Protein AF-H9FKK8-F1 (afdb_monomer)

pLDDT: mean 81.71, std 6.87, range [56.12, 91.5]

Sequence (140 aa):
DWVILILTFYTAIMVPYNVSFKTKQNNIAWLVLDSVVDVIFLVDIVLNFHTTFVGPGGEVISDPKLIRMNYLKTWFVIDLLSCLPYDIINAFENVDEGISSLFSSLKVVRLLRLGRVARKLDHYLEYGAAVLVLLVCVFG

Structure (mmCIF, N/CA/C/O backbone):
data_AF-H9FKK8-F1
#
_entry.id   AF-H9FKK8-F1
#
loop_
_atom_site.group_PDB
_atom_site.id
_atom_site.type_symbol
_atom_site.label_atom_id
_atom_site.label_alt_id
_atom_site.label_comp_id
_atom_site.label_asym_id
_atom_site.label_entity_id
_atom_site.label_seq_id
_atom_site.pdbx_PDB_ins_code
_atom_site.Cartn_x
_atom_site.Cartn_y
_atom_site.Cartn_z
_atom_site.occupancy
_atom_site.B_iso_or_equiv
_atom_site.auth_seq_id
_atom_site.auth_comp_id
_atom_site.auth_asym_id
_atom_site.auth_atom_id
_atom_site.pdbx_PDB_model_num
ATOM 1 N N . ASP A 1 1 ? -2.444 -10.277 7.137 1.00 79.00 1 ASP A N 1
ATOM 2 C CA . ASP A 1 1 ? -1.286 -9.389 7.417 1.00 79.00 1 ASP A CA 1
ATOM 3 C C . ASP A 1 1 ? 0.054 -9.859 6.871 1.00 79.00 1 ASP A C 1
ATOM 5 O O . ASP A 1 1 ? 0.655 -9.108 6.115 1.00 79.00 1 ASP A O 1
ATOM 9 N N . TRP A 1 2 ? 0.518 -11.074 7.186 1.00 83.94 2 TRP A N 1
ATOM 10 C CA . TRP A 1 2 ? 1.832 -11.580 6.742 1.00 83.94 2 TRP A CA 1
ATOM 11 C C . TRP A 1 2 ? 2.071 -11.504 5.228 1.00 83.94 2 TRP A C 1
ATOM 13 O O . TRP A 1 2 ? 3.136 -11.078 4.794 1.00 83.94 2 TRP A O 1
ATOM 23 N N . VAL A 1 3 ? 1.059 -11.842 4.424 1.00 86.81 3 VAL A N 1
ATOM 24 C CA . VAL A 1 3 ? 1.114 -11.724 2.958 1.00 86.81 3 VAL A CA 1
ATOM 25 C C . VAL A 1 3 ? 1.373 -10.272 2.541 1.00 86.81 3 VAL A C 1
ATOM 27 O O . VAL A 1 3 ? 2.324 -10.003 1.819 1.00 86.81 3 VAL A O 1
ATOM 30 N N . ILE A 1 4 ? 0.599 -9.318 3.065 1.00 87.62 4 ILE A N 1
ATOM 31 C CA . ILE A 1 4 ? 0.752 -7.884 2.768 1.00 87.62 4 ILE A CA 1
ATOM 32 C C . ILE A 1 4 ? 2.131 -7.368 3.195 1.00 87.62 4 ILE A C 1
ATOM 34 O O . ILE A 1 4 ? 2.728 -6.562 2.484 1.00 87.62 4 ILE A O 1
ATOM 38 N N . LEU A 1 5 ? 2.668 -7.855 4.317 1.00 86.06 5 LEU A N 1
ATOM 39 C CA . LEU A 1 5 ? 4.012 -7.508 4.779 1.00 86.06 5 LEU A CA 1
ATOM 40 C C . LEU A 1 5 ? 5.084 -7.982 3.789 1.00 86.06 5 LEU A C 1
ATOM 42 O O . LEU A 1 5 ? 5.924 -7.182 3.376 1.00 86.06 5 LEU A O 1
ATOM 46 N N . ILE A 1 6 ? 5.012 -9.243 3.352 1.00 87.88 6 ILE A N 1
ATOM 47 C CA . ILE A 1 6 ? 5.938 -9.812 2.361 1.00 87.88 6 ILE A CA 1
ATOM 48 C C . ILE A 1 6 ? 5.838 -9.057 1.030 1.00 87.88 6 ILE A C 1
ATOM 50 O O . ILE A 1 6 ? 6.865 -8.662 0.477 1.00 87.88 6 ILE A O 1
ATOM 54 N N . LEU A 1 7 ? 4.620 -8.794 0.539 1.00 87.25 7 LEU A N 1
ATOM 55 C CA . LEU A 1 7 ? 4.417 -8.026 -0.694 1.00 87.25 7 LEU A CA 1
ATOM 56 C C . LEU A 1 7 ? 4.964 -6.602 -0.565 1.00 87.25 7 LEU A C 1
ATOM 58 O O . LEU A 1 7 ? 5.590 -6.103 -1.496 1.00 87.25 7 LEU A O 1
ATOM 62 N N . THR A 1 8 ? 4.776 -5.951 0.585 1.00 87.56 8 THR A N 1
ATOM 63 C CA . THR A 1 8 ? 5.298 -4.593 0.797 1.00 87.56 8 THR A CA 1
ATOM 64 C C . THR A 1 8 ? 6.820 -4.593 0.754 1.00 87.56 8 THR A C 1
ATOM 66 O O . THR A 1 8 ? 7.408 -3.754 0.073 1.00 87.56 8 THR A O 1
ATOM 69 N N . PHE A 1 9 ? 7.462 -5.566 1.401 1.00 88.00 9 PHE A N 1
ATOM 70 C CA . PHE A 1 9 ? 8.916 -5.710 1.378 1.00 88.00 9 PHE A CA 1
ATOM 71 C C . PHE A 1 9 ? 9.447 -5.982 -0.037 1.00 88.00 9 PHE A C 1
ATOM 73 O O . PHE A 1 9 ? 10.398 -5.338 -0.476 1.00 88.00 9 PHE A O 1
ATOM 80 N N . TYR A 1 10 ? 8.774 -6.859 -0.789 1.00 89.12 10 TYR A N 1
ATOM 81 C CA . TYR A 1 10 ? 9.063 -7.092 -2.205 1.00 89.12 10 TYR A CA 1
ATOM 82 C C . TYR A 1 10 ? 8.997 -5.788 -3.016 1.00 89.12 10 TYR A C 1
ATOM 84 O O . TYR A 1 10 ? 9.965 -5.433 -3.692 1.00 89.12 10 TYR A O 1
ATOM 92 N N . THR A 1 11 ? 7.900 -5.026 -2.902 1.00 87.00 11 THR A N 1
ATOM 93 C CA . THR A 1 11 ? 7.750 -3.753 -3.628 1.00 87.00 11 THR A CA 1
ATOM 94 C C . THR A 1 11 ? 8.777 -2.706 -3.197 1.00 87.00 11 THR A C 1
ATOM 96 O O . THR A 1 11 ? 9.265 -1.957 -4.038 1.00 87.00 11 THR A O 1
ATOM 99 N N . ALA A 1 12 ? 9.166 -2.678 -1.920 1.00 86.75 12 ALA A N 1
ATOM 100 C CA . ALA A 1 12 ? 10.145 -1.729 -1.399 1.00 86.75 12 ALA A CA 1
ATOM 101 C C . ALA A 1 12 ? 11.546 -1.922 -1.992 1.00 86.75 12 ALA A C 1
ATOM 103 O O . ALA A 1 12 ? 12.278 -0.947 -2.136 1.00 86.75 12 ALA A O 1
ATOM 104 N N . ILE A 1 13 ? 11.905 -3.153 -2.368 1.00 87.38 13 ILE A N 1
ATOM 105 C CA . ILE A 1 13 ? 13.175 -3.459 -3.039 1.00 87.38 13 ILE A CA 1
ATOM 106 C C . ILE A 1 13 ? 13.039 -3.281 -4.556 1.00 87.38 13 ILE A C 1
ATOM 108 O O . ILE A 1 13 ? 13.882 -2.640 -5.186 1.00 87.38 13 ILE A O 1
ATOM 112 N N . MET A 1 14 ? 11.969 -3.814 -5.153 1.00 84.50 14 MET A N 1
ATOM 113 C CA . MET A 1 14 ? 11.806 -3.821 -6.610 1.00 84.50 14 MET A CA 1
ATOM 114 C C . MET A 1 14 ? 11.539 -2.437 -7.206 1.00 84.50 14 MET A C 1
ATOM 116 O O . MET A 1 14 ? 12.037 -2.137 -8.287 1.00 84.50 14 MET A O 1
ATOM 120 N N . VAL A 1 15 ? 10.788 -1.569 -6.521 1.00 83.56 15 VAL A N 1
ATOM 121 C CA . VAL A 1 15 ? 10.464 -0.222 -7.022 1.00 83.56 15 VAL A CA 1
ATOM 122 C C . VAL A 1 15 ? 11.717 0.638 -7.250 1.00 83.56 15 VAL A C 1
ATOM 124 O O . VAL A 1 15 ? 11.901 1.088 -8.382 1.00 83.56 15 VAL A O 1
ATOM 127 N N . PRO A 1 16 ? 12.604 0.871 -6.259 1.00 84.94 16 PRO A N 1
ATOM 128 C CA . PRO A 1 16 ? 13.820 1.651 -6.487 1.00 84.94 16 PRO A CA 1
ATOM 129 C C . PRO A 1 16 ? 14.757 0.968 -7.484 1.00 84.94 16 PRO A C 1
ATOM 131 O O . PRO A 1 16 ? 15.341 1.652 -8.319 1.00 84.94 16 PRO A O 1
ATOM 134 N N . TYR A 1 17 ? 14.842 -0.367 -7.474 1.00 85.44 17 TYR A N 1
ATOM 135 C CA . TYR A 1 17 ? 15.605 -1.112 -8.476 1.00 85.44 17 TYR A CA 1
ATOM 136 C C . TYR A 1 17 ? 15.121 -0.805 -9.906 1.00 85.44 17 TYR A C 1
ATOM 138 O O . TYR A 1 17 ? 15.912 -0.398 -10.758 1.00 85.44 17 TYR A O 1
ATOM 146 N N . ASN A 1 18 ? 13.815 -0.896 -10.160 1.00 81.44 18 ASN A N 1
ATOM 147 C CA . ASN A 1 18 ? 13.238 -0.626 -11.478 1.00 81.44 18 ASN A CA 1
ATOM 148 C C . ASN A 1 18 ? 13.404 0.842 -11.907 1.00 81.44 18 ASN A C 1
ATOM 150 O O . ASN A 1 18 ? 13.661 1.109 -13.082 1.00 81.44 18 ASN A O 1
ATOM 154 N N . VAL A 1 19 ? 13.289 1.790 -10.969 1.00 79.12 19 VAL A N 1
ATOM 155 C CA . VAL A 1 19 ? 13.467 3.228 -11.242 1.00 79.12 19 VAL A CA 1
ATOM 156 C C . VAL A 1 19 ? 14.932 3.562 -11.548 1.00 79.12 19 VAL A C 1
ATOM 158 O O . VAL A 1 19 ? 15.205 4.250 -12.532 1.00 79.12 19 VAL A O 1
ATOM 161 N N . SER A 1 20 ? 15.881 3.064 -10.749 1.00 82.31 20 SER A N 1
A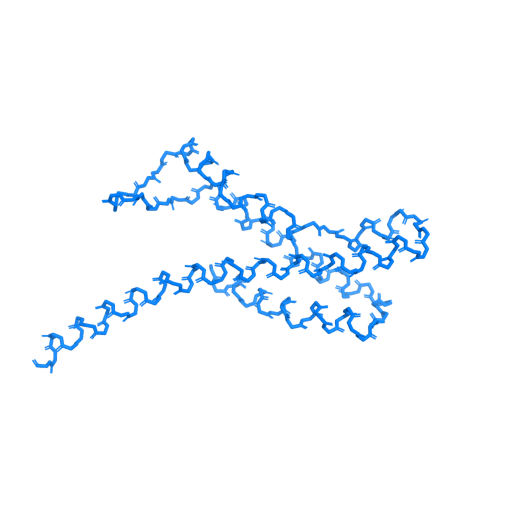TOM 162 C CA . SER A 1 20 ? 17.310 3.378 -10.892 1.00 82.31 20 SER A CA 1
ATOM 163 C C . SER A 1 20 ? 17.944 2.720 -12.110 1.00 82.31 20 SER A C 1
ATOM 165 O O . SER A 1 20 ? 18.697 3.367 -12.836 1.00 82.31 20 SER A O 1
ATOM 167 N N . PHE A 1 21 ? 17.635 1.448 -12.361 1.00 80.25 21 PHE A N 1
ATOM 168 C CA . PHE A 1 21 ? 18.244 0.706 -13.465 1.00 80.25 21 PHE A CA 1
ATOM 169 C C . PHE A 1 21 ? 17.498 0.885 -14.789 1.00 80.25 21 PHE A C 1
ATOM 171 O O . PHE A 1 21 ? 17.951 0.366 -15.809 1.00 80.25 21 PHE A O 1
ATOM 178 N N . LYS A 1 22 ? 16.374 1.630 -14.790 1.00 69.31 22 LYS A N 1
ATOM 179 C CA . LYS A 1 22 ? 15.461 1.788 -15.935 1.00 69.31 22 LYS A CA 1
ATOM 180 C C . LYS A 1 22 ? 15.271 0.463 -16.667 1.00 69.31 22 LYS A C 1
ATOM 182 O O . LYS A 1 22 ? 15.311 0.421 -17.900 1.00 69.31 22 LYS A O 1
ATOM 187 N N . THR A 1 23 ? 15.140 -0.625 -15.905 1.00 64.81 23 THR A N 1
ATOM 188 C CA . THR A 1 23 ? 15.017 -1.967 -16.458 1.00 64.81 23 THR A CA 1
ATOM 189 C C . THR A 1 23 ? 13.789 -1.927 -17.342 1.00 64.81 23 THR A C 1
ATOM 191 O O . THR A 1 23 ? 12.673 -1.812 -16.840 1.00 64.81 23 THR A O 1
ATOM 194 N N . LYS A 1 24 ? 13.990 -1.911 -18.665 1.00 56.12 24 LYS A N 1
ATOM 195 C CA . LYS A 1 24 ? 12.888 -1.901 -19.618 1.00 56.12 24 LYS A CA 1
ATOM 196 C C . LYS A 1 24 ? 12.096 -3.173 -19.338 1.00 56.12 24 LYS A C 1
ATOM 198 O O . LYS A 1 24 ? 12.527 -4.260 -19.722 1.00 56.12 24 LYS A O 1
ATOM 203 N N . GLN A 1 25 ? 10.973 -3.045 -18.629 1.00 58.22 25 GLN A N 1
ATOM 204 C CA . GLN A 1 25 ? 9.974 -4.094 -18.440 1.00 58.22 25 GLN A CA 1
ATOM 205 C C . GLN A 1 25 ? 9.306 -4.350 -19.801 1.00 58.22 25 GLN A C 1
ATOM 207 O O . GLN A 1 25 ? 8.114 -4.165 -19.983 1.00 58.22 25 GLN A O 1
ATOM 212 N N . ASN A 1 26 ? 10.086 -4.786 -20.790 1.00 58.81 26 ASN A N 1
ATOM 213 C CA . ASN A 1 26 ? 9.585 -5.242 -22.083 1.00 58.81 26 ASN A CA 1
ATOM 214 C C . ASN A 1 26 ? 8.867 -6.592 -21.942 1.00 58.81 26 ASN A C 1
ATOM 216 O O . ASN A 1 26 ? 8.326 -7.113 -22.911 1.00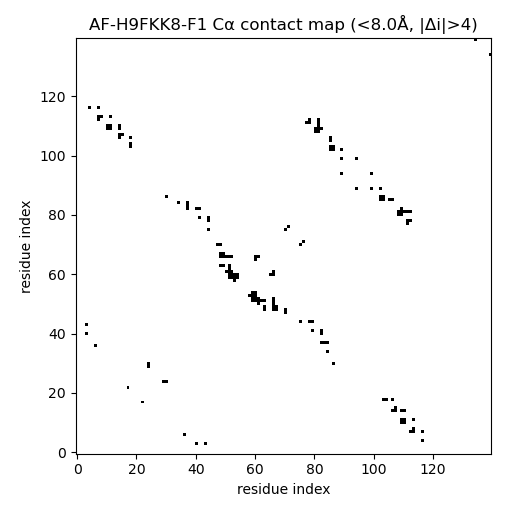 58.81 26 ASN A O 1
ATOM 220 N N . ASN A 1 27 ? 8.888 -7.184 -20.744 1.00 72.88 27 ASN A N 1
ATOM 221 C CA . ASN A 1 27 ? 8.231 -8.439 -20.457 1.00 72.88 27 ASN A CA 1
ATOM 222 C C . ASN A 1 27 ? 6.872 -8.163 -19.808 1.00 72.88 27 ASN A C 1
ATOM 224 O O . ASN A 1 27 ? 6.800 -7.760 -18.646 1.00 72.88 27 ASN A O 1
ATOM 228 N N . ILE A 1 28 ? 5.803 -8.428 -20.559 1.00 76.44 28 ILE A N 1
ATOM 229 C CA . ILE A 1 28 ? 4.404 -8.280 -20.125 1.00 76.44 28 ILE A CA 1
ATOM 230 C C . ILE A 1 28 ? 4.154 -9.033 -18.808 1.00 76.44 28 ILE A C 1
ATOM 232 O O . ILE A 1 28 ? 3.376 -8.582 -17.974 1.00 76.44 28 ILE A O 1
ATOM 236 N N . ALA A 1 29 ? 4.872 -10.137 -18.572 1.00 82.81 29 ALA A N 1
ATOM 237 C CA . ALA A 1 29 ? 4.799 -10.904 -17.332 1.00 82.81 29 ALA A CA 1
ATOM 238 C C . ALA A 1 29 ? 5.084 -10.063 -16.072 1.00 82.81 29 ALA A C 1
ATOM 240 O O . ALA A 1 29 ? 4.378 -10.210 -15.076 1.00 82.81 29 ALA A O 1
ATOM 241 N N . TRP A 1 30 ? 6.071 -9.159 -16.113 1.00 80.56 30 TRP A N 1
ATOM 242 C CA . TRP A 1 30 ? 6.395 -8.298 -14.969 1.00 80.56 30 TRP A CA 1
ATOM 243 C C . TRP A 1 30 ? 5.312 -7.250 -14.718 1.00 80.56 30 TRP A C 1
ATOM 245 O O . TRP A 1 30 ? 4.938 -7.032 -13.571 1.00 80.56 30 TRP A O 1
ATOM 255 N N . LEU A 1 31 ? 4.756 -6.670 -15.786 1.00 78.12 31 LEU A N 1
ATOM 256 C CA . LEU A 1 31 ? 3.641 -5.728 -15.687 1.00 78.12 31 LEU A CA 1
ATOM 257 C C . LEU A 1 31 ? 2.395 -6.392 -15.082 1.00 78.12 31 LEU A C 1
ATOM 259 O O . LEU A 1 31 ? 1.729 -5.806 -14.228 1.00 78.12 31 LEU A O 1
ATOM 263 N N . VAL A 1 32 ? 2.088 -7.623 -15.504 1.00 83.38 32 VAL A N 1
ATOM 264 C CA . VAL A 1 32 ? 0.966 -8.400 -14.959 1.00 83.38 32 VAL A CA 1
ATOM 265 C C . VAL A 1 32 ? 1.199 -8.718 -13.484 1.00 83.38 32 VAL A C 1
ATOM 267 O O . VAL A 1 32 ? 0.284 -8.546 -12.684 1.00 83.38 32 VAL A O 1
ATOM 270 N N . LEU A 1 33 ? 2.411 -9.131 -13.104 1.00 84.94 33 LEU A N 1
ATOM 271 C CA . LEU A 1 33 ? 2.751 -9.419 -11.709 1.00 84.94 33 LEU A CA 1
ATOM 272 C C . LEU A 1 33 ? 2.600 -8.172 -10.826 1.00 84.94 33 LEU A C 1
ATOM 274 O O . LEU A 1 33 ? 1.926 -8.240 -9.798 1.00 84.94 33 LEU A O 1
ATOM 278 N N . ASP A 1 34 ? 3.152 -7.033 -11.251 1.00 83.12 34 ASP A N 1
ATOM 279 C CA . ASP A 1 34 ? 3.020 -5.761 -10.530 1.00 83.12 34 ASP A CA 1
ATOM 280 C C . ASP A 1 34 ? 1.544 -5.334 -10.414 1.00 83.12 34 ASP A C 1
ATOM 282 O O . ASP A 1 34 ? 1.098 -4.905 -9.349 1.00 83.12 34 ASP A O 1
ATOM 286 N N . SER A 1 35 ? 0.748 -5.550 -11.467 1.00 84.06 35 SER A N 1
ATOM 287 C CA . SER A 1 35 ? -0.697 -5.280 -11.449 1.00 84.06 35 SER A CA 1
ATOM 288 C C . SER A 1 35 ? -1.451 -6.184 -10.467 1.00 84.06 35 SER A C 1
ATOM 290 O O . SER A 1 35 ? -2.324 -5.713 -9.741 1.00 84.06 35 SER A O 1
ATOM 292 N N . VAL A 1 36 ? -1.114 -7.477 -10.396 1.00 87.56 36 VAL A N 1
ATOM 293 C CA . VAL A 1 36 ? -1.712 -8.416 -9.428 1.00 87.56 36 VAL A CA 1
ATOM 294 C C . VAL A 1 36 ? -1.385 -7.998 -7.995 1.00 87.56 36 VAL A C 1
ATOM 296 O O . VAL A 1 36 ? -2.266 -8.012 -7.133 1.00 87.56 36 VAL A O 1
ATOM 299 N N . VAL A 1 37 ? -0.141 -7.587 -7.740 1.00 87.62 37 VAL A N 1
ATOM 300 C CA . VAL A 1 37 ? 0.282 -7.045 -6.443 1.00 87.62 37 VAL A CA 1
ATOM 301 C C . VAL A 1 37 ? -0.554 -5.817 -6.075 1.00 87.62 37 VAL A C 1
ATOM 303 O O . VAL A 1 37 ? -1.089 -5.761 -4.966 1.00 87.62 37 VAL A O 1
ATOM 306 N N . ASP A 1 38 ? -0.733 -4.873 -7.000 1.00 86.75 38 ASP A N 1
ATOM 307 C CA . ASP A 1 38 ? -1.546 -3.671 -6.779 1.00 86.75 38 ASP A CA 1
ATOM 308 C C . ASP A 1 38 ? -3.027 -4.008 -6.494 1.00 86.75 38 ASP A C 1
ATOM 310 O O . ASP A 1 38 ? -3.624 -3.421 -5.588 1.00 86.75 38 ASP A O 1
ATOM 314 N N . VAL A 1 39 ? -3.604 -5.018 -7.160 1.00 88.56 39 VAL A N 1
ATOM 315 C CA . VAL A 1 39 ? -4.965 -5.513 -6.863 1.00 88.56 39 VAL A CA 1
ATOM 316 C C . VAL A 1 39 ? -5.063 -6.095 -5.450 1.00 88.56 39 VAL A C 1
ATOM 318 O O . VAL A 1 39 ? -6.031 -5.814 -4.743 1.00 88.56 39 VAL A O 1
ATOM 321 N N . ILE A 1 40 ? -4.070 -6.867 -4.999 1.00 90.31 40 ILE A N 1
ATOM 322 C CA . ILE A 1 40 ? -4.051 -7.411 -3.629 1.00 90.31 40 ILE A CA 1
ATOM 323 C C . ILE A 1 40 ? -4.036 -6.275 -2.597 1.00 90.31 40 ILE A C 1
ATOM 325 O O . ILE A 1 40 ? -4.762 -6.335 -1.602 1.00 90.31 40 ILE A O 1
ATOM 329 N N . PHE A 1 41 ? -3.261 -5.215 -2.840 1.00 88.50 41 PHE A N 1
ATOM 330 C CA . PHE A 1 41 ? -3.257 -4.039 -1.969 1.00 88.50 41 PHE A CA 1
ATOM 331 C C . PHE A 1 41 ? -4.589 -3.279 -1.991 1.00 88.50 41 PHE A C 1
ATOM 333 O O . PHE A 1 41 ? -5.049 -2.837 -0.938 1.00 88.50 41 PHE A O 1
ATOM 340 N N . LEU A 1 42 ? -5.247 -3.173 -3.149 1.00 88.94 42 LEU A N 1
ATOM 341 C CA . LEU A 1 42 ? -6.582 -2.581 -3.248 1.00 88.94 42 LEU A CA 1
ATOM 342 C C . LEU A 1 42 ? -7.611 -3.371 -2.423 1.00 88.94 42 LEU A C 1
ATOM 344 O O . LEU A 1 42 ? -8.414 -2.781 -1.700 1.00 88.94 42 LEU A O 1
ATOM 348 N N . VAL A 1 43 ? -7.565 -4.704 -2.487 1.00 90.88 43 VAL A N 1
ATOM 349 C CA . VAL A 1 43 ? -8.426 -5.569 -1.667 1.00 90.88 43 VAL A CA 1
ATOM 350 C C . VAL A 1 43 ? -8.145 -5.358 -0.179 1.00 90.88 43 VAL A C 1
ATOM 352 O O . VAL A 1 43 ? -9.090 -5.226 0.596 1.00 90.88 43 VAL A O 1
ATOM 355 N N . ASP A 1 44 ? -6.878 -5.247 0.230 1.00 90.12 44 ASP A N 1
ATOM 356 C CA . ASP A 1 44 ? -6.525 -4.933 1.620 1.00 90.12 44 ASP A CA 1
ATOM 357 C C . ASP A 1 44 ? -7.120 -3.588 2.069 1.00 90.12 44 ASP A C 1
ATOM 359 O O . ASP A 1 44 ? -7.672 -3.503 3.163 1.00 90.12 44 ASP A O 1
ATOM 363 N N . ILE A 1 45 ? -7.103 -2.545 1.231 1.00 88.75 45 ILE A N 1
ATOM 364 C CA . ILE A 1 45 ? -7.777 -1.263 1.525 1.00 88.75 45 ILE A CA 1
ATOM 365 C C . ILE A 1 45 ? -9.275 -1.473 1.780 1.00 88.75 45 ILE A C 1
ATOM 367 O O . ILE A 1 45 ? -9.800 -0.985 2.781 1.00 88.75 45 ILE A O 1
ATOM 371 N N . VAL A 1 46 ? -9.960 -2.232 0.920 1.00 90.19 46 VAL A N 1
ATOM 372 C CA . VAL A 1 46 ? -11.393 -2.541 1.085 1.00 90.19 46 VAL A CA 1
ATOM 373 C C . VAL A 1 46 ? -11.654 -3.322 2.375 1.00 90.19 46 VAL A C 1
ATOM 375 O O . VAL A 1 46 ? -12.634 -3.050 3.073 1.00 90.19 46 VAL A O 1
ATOM 378 N N . LEU A 1 47 ? -10.771 -4.254 2.734 1.00 88.50 47 LEU A N 1
ATOM 379 C CA . LEU A 1 47 ? -10.857 -4.978 4.002 1.00 88.50 47 LEU A CA 1
ATOM 380 C C . LEU A 1 47 ? -10.655 -4.040 5.199 1.00 88.50 47 LEU A C 1
ATOM 382 O O . LEU A 1 47 ? -11.425 -4.113 6.151 1.00 88.50 47 LEU A O 1
ATOM 386 N N . ASN A 1 48 ? -9.716 -3.093 5.131 1.00 86.25 48 ASN A N 1
ATOM 387 C CA . ASN A 1 48 ? -9.486 -2.116 6.205 1.00 86.25 48 ASN A CA 1
ATOM 388 C C . ASN A 1 48 ? -10.697 -1.205 6.473 1.00 86.25 48 ASN A C 1
ATOM 390 O O . ASN A 1 48 ? -10.848 -0.717 7.589 1.00 86.25 48 ASN A O 1
ATOM 394 N N . PHE A 1 49 ? -11.594 -1.012 5.501 1.00 85.25 49 PHE A N 1
ATOM 395 C CA . PHE A 1 49 ? -12.869 -0.324 5.735 1.00 85.25 49 PHE A CA 1
ATOM 396 C C . PHE A 1 49 ? -13.872 -1.129 6.578 1.00 85.25 49 PHE A C 1
ATOM 398 O O . PHE A 1 49 ? -14.813 -0.542 7.116 1.00 85.25 49 PHE A O 1
ATOM 405 N N . HIS A 1 50 ? -13.697 -2.448 6.668 1.00 85.81 50 HIS A N 1
ATOM 406 C CA . HIS A 1 50 ? -14.567 -3.365 7.409 1.00 85.81 50 HIS A CA 1
ATOM 407 C C . HIS A 1 50 ? -13.931 -3.866 8.713 1.00 85.81 50 HIS A C 1
ATOM 409 O O . HIS A 1 50 ? -14.646 -4.344 9.592 1.00 85.81 50 HIS A O 1
ATOM 415 N N . THR A 1 51 ? -12.610 -3.754 8.856 1.00 85.50 51 THR A N 1
ATOM 416 C CA . THR A 1 51 ? -11.889 -4.170 10.062 1.00 85.5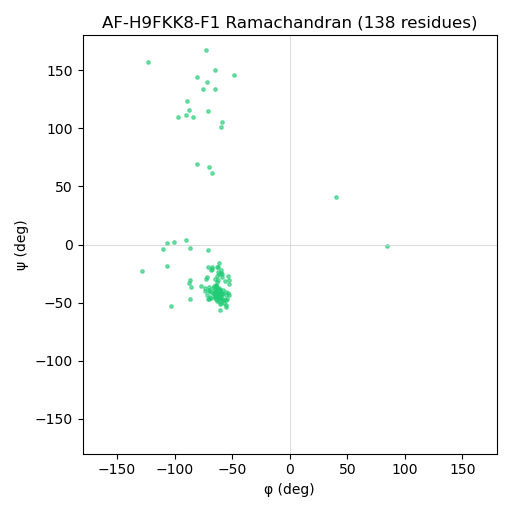0 51 THR A CA 1
ATOM 417 C C . THR A 1 51 ? -12.092 -3.170 11.203 1.00 85.50 51 THR A C 1
ATOM 419 O O . THR A 1 51 ? -11.969 -1.958 11.026 1.00 85.50 51 THR A O 1
ATOM 422 N N . THR A 1 52 ? -12.385 -3.683 12.397 1.00 85.75 52 THR A N 1
ATOM 423 C CA . THR A 1 52 ? -12.533 -2.898 13.631 1.00 85.75 52 THR A CA 1
ATOM 424 C C . THR A 1 52 ? -11.219 -2.236 14.041 1.00 85.75 52 THR A C 1
ATOM 426 O O . THR A 1 52 ? -10.150 -2.807 13.824 1.00 85.75 52 THR A O 1
ATOM 429 N N . PHE A 1 53 ? -11.283 -1.079 14.701 1.00 81.69 53 PHE A N 1
ATOM 430 C CA . PHE A 1 53 ? -10.099 -0.415 15.258 1.00 81.69 53 PHE A CA 1
ATOM 431 C C . PHE A 1 53 ? -10.247 -0.187 16.766 1.00 81.69 53 PHE A C 1
ATOM 433 O O . PHE A 1 53 ? -11.360 -0.141 17.292 1.00 81.69 53 PHE A O 1
ATOM 440 N N . VAL A 1 54 ? -9.113 -0.053 17.454 1.00 79.69 54 VAL A N 1
ATOM 441 C CA . VAL A 1 54 ? -9.063 0.244 18.891 1.00 79.69 54 VAL A CA 1
ATOM 442 C C . VAL A 1 54 ? -9.055 1.760 19.081 1.00 79.69 54 VAL A C 1
ATOM 444 O O . VAL A 1 54 ? -8.220 2.460 18.504 1.00 79.69 54 VAL A O 1
ATOM 447 N N . GLY A 1 55 ? -10.025 2.266 19.839 1.00 78.75 55 GLY A N 1
ATOM 448 C CA . GLY A 1 55 ? -10.144 3.676 20.189 1.00 78.75 55 GLY A CA 1
ATOM 449 C C . GLY A 1 55 ? -9.087 4.124 21.209 1.00 78.75 55 GLY A C 1
ATOM 450 O O . GLY A 1 55 ? -8.424 3.295 21.832 1.00 78.75 55 GLY A O 1
ATOM 451 N N . PRO A 1 56 ? -8.926 5.441 21.418 1.00 76.56 56 PRO A N 1
ATOM 452 C CA . PRO A 1 56 ? -7.951 5.993 22.362 1.00 76.56 56 PRO A CA 1
ATOM 453 C C . PRO A 1 56 ? -8.201 5.595 23.828 1.00 76.56 56 PRO A C 1
ATOM 455 O O . PRO A 1 56 ? -7.275 5.682 24.629 1.00 76.56 56 PRO A O 1
ATOM 458 N N . GLY A 1 57 ? -9.413 5.155 24.190 1.00 77.44 57 GLY A N 1
ATOM 459 C CA . GLY A 1 57 ? -9.730 4.618 25.519 1.00 77.44 57 GLY A CA 1
ATOM 460 C C . GLY A 1 57 ? -9.533 3.102 25.661 1.00 77.44 57 GLY A C 1
ATOM 461 O O . GLY A 1 57 ? -9.821 2.548 26.720 1.00 77.44 57 GLY A O 1
ATOM 462 N N . GLY A 1 58 ? -9.030 2.423 24.623 1.00 77.81 58 GLY A N 1
ATOM 463 C CA . GLY A 1 58 ? -8.857 0.967 24.602 1.00 77.81 58 GLY A CA 1
ATOM 464 C C . GLY A 1 58 ? -10.114 0.188 24.199 1.00 77.81 58 GLY A C 1
ATOM 465 O O . GLY A 1 58 ? -10.065 -1.039 24.108 1.00 77.81 58 GLY A O 1
ATOM 466 N N . GLU A 1 59 ? -11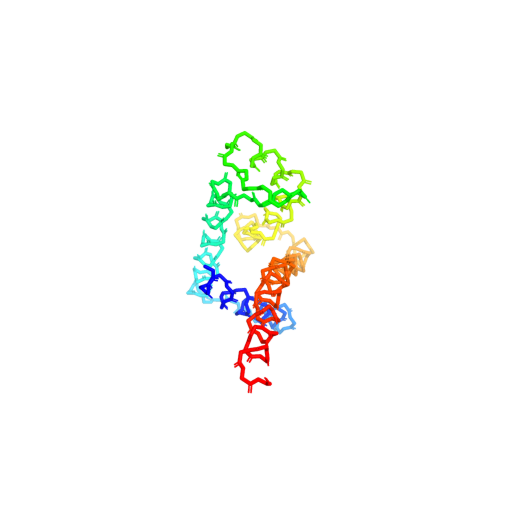.236 0.859 23.924 1.00 85.00 59 GLU A N 1
ATOM 467 C CA . GLU A 1 59 ? -12.448 0.210 23.424 1.00 85.00 59 GLU A CA 1
ATOM 468 C C . GLU A 1 59 ? -12.319 -0.260 21.964 1.00 85.00 59 GLU A C 1
ATOM 470 O O . GLU A 1 59 ? -11.781 0.436 21.102 1.00 85.00 59 GLU A O 1
ATOM 475 N N . VAL A 1 60 ? -12.863 -1.444 21.658 1.00 86.31 60 VAL A N 1
ATOM 476 C CA . VAL A 1 60 ? -12.938 -1.959 20.283 1.00 86.31 60 VAL A CA 1
ATOM 477 C C . VAL A 1 60 ? -14.174 -1.383 19.601 1.00 86.31 60 VAL A C 1
ATOM 479 O O . VAL A 1 60 ? -15.312 -1.744 19.914 1.00 86.31 60 VAL A O 1
ATOM 482 N N . ILE A 1 61 ? -13.955 -0.492 18.637 1.00 86.88 61 ILE A N 1
ATOM 483 C CA . ILE A 1 61 ? -15.028 0.161 17.893 1.00 86.88 61 ILE A CA 1
ATOM 484 C C . ILE A 1 61 ? -15.400 -0.709 16.693 1.00 86.88 61 ILE A C 1
ATOM 486 O O . ILE A 1 61 ? -14.609 -0.902 15.768 1.00 86.88 61 ILE A O 1
ATOM 490 N N . SER A 1 62 ? -16.640 -1.201 16.706 1.00 87.19 62 SER A N 1
ATOM 491 C CA . SER A 1 62 ? -17.203 -2.048 15.644 1.00 87.19 62 SER A CA 1
ATOM 492 C C . SER A 1 62 ? -18.229 -1.331 14.758 1.00 87.19 62 SER A C 1
ATOM 494 O O . SER A 1 62 ? -18.788 -1.945 13.854 1.00 87.19 62 SER A O 1
ATOM 496 N N . ASP A 1 63 ? -18.498 -0.041 14.999 1.00 89.12 63 ASP A N 1
ATOM 497 C CA . ASP A 1 63 ? -19.438 0.727 14.177 1.00 89.12 63 ASP A CA 1
ATOM 498 C C . ASP A 1 63 ? -18.838 0.987 12.780 1.00 89.12 63 ASP A C 1
ATOM 500 O O . ASP A 1 63 ? -17.867 1.746 12.656 1.00 89.12 63 ASP A O 1
ATOM 504 N N . PRO A 1 64 ? -19.426 0.432 11.701 1.00 86.12 64 PRO A N 1
ATOM 505 C CA . PRO A 1 64 ? -18.897 0.582 10.353 1.00 86.12 64 PRO A CA 1
ATOM 506 C C . PRO A 1 64 ? -18.895 2.035 9.870 1.00 86.12 64 PRO A C 1
ATOM 508 O O . PRO A 1 64 ? -18.095 2.378 9.001 1.00 86.12 64 PRO A O 1
ATOM 511 N N . LYS A 1 65 ? -19.779 2.918 10.358 1.00 88.81 65 LYS A N 1
ATOM 512 C CA . LYS A 1 65 ? -19.724 4.346 9.988 1.00 88.81 65 LYS A CA 1
ATOM 513 C C . LYS A 1 65 ? -18.493 5.012 10.593 1.00 88.81 65 LYS A C 1
ATOM 515 O O . LYS A 1 65 ? -17.782 5.720 9.882 1.00 88.81 65 LYS A O 1
ATOM 520 N N . LEU A 1 66 ? -18.222 4.746 11.870 1.00 87.88 66 LEU A N 1
ATOM 521 C CA . LEU A 1 66 ? -17.093 5.332 12.585 1.00 87.88 66 LEU A CA 1
ATOM 522 C C . LEU A 1 66 ? -15.751 4.802 12.059 1.00 87.88 66 LEU A C 1
ATOM 524 O O . LEU A 1 66 ? -14.838 5.598 11.835 1.00 87.88 66 LEU A O 1
ATOM 528 N N . ILE A 1 67 ? -15.668 3.499 11.758 1.00 88.69 67 ILE A N 1
ATOM 529 C CA . ILE A 1 67 ? -14.505 2.868 11.104 1.00 88.69 67 ILE A CA 1
ATOM 530 C C . ILE A 1 67 ? -14.184 3.581 9.785 1.00 88.69 67 ILE A C 1
ATOM 532 O O . ILE A 1 67 ? -13.068 4.068 9.593 1.00 88.69 67 ILE A O 1
ATOM 536 N N . ARG A 1 68 ? -15.181 3.715 8.898 1.00 89.00 68 ARG A N 1
ATOM 537 C CA . ARG A 1 68 ? -15.006 4.355 7.585 1.00 89.00 68 ARG A CA 1
ATOM 538 C C . ARG A 1 68 ? -14.567 5.813 7.710 1.00 89.00 68 ARG A C 1
ATOM 540 O O . ARG A 1 68 ? -13.623 6.214 7.038 1.00 89.00 68 ARG A O 1
ATOM 547 N N . MET A 1 69 ? -15.212 6.603 8.570 1.00 89.12 69 MET A N 1
ATOM 548 C CA . MET A 1 69 ? -14.876 8.022 8.752 1.00 89.12 69 MET A CA 1
ATOM 549 C C . MET A 1 69 ? -13.464 8.218 9.310 1.00 89.12 69 MET A C 1
ATOM 551 O O . MET A 1 69 ? -12.726 9.079 8.827 1.00 89.12 69 MET A O 1
ATOM 555 N N . ASN A 1 70 ? -13.073 7.401 10.289 1.00 87.94 70 ASN A N 1
ATOM 556 C CA . ASN A 1 70 ? -11.730 7.445 10.852 1.00 87.94 70 ASN A CA 1
ATOM 557 C C . ASN A 1 70 ? -10.674 7.060 9.805 1.00 87.94 70 ASN A C 1
ATOM 559 O O . ASN A 1 70 ? -9.695 7.786 9.623 1.00 87.94 70 ASN A O 1
ATOM 563 N N . TYR A 1 71 ? -10.902 5.969 9.067 1.00 88.44 71 TYR A N 1
ATOM 564 C CA . TYR A 1 71 ? -9.980 5.491 8.036 1.00 88.44 71 TYR A CA 1
ATOM 565 C C . TYR A 1 71 ? -9.838 6.479 6.865 1.00 88.44 71 TYR A C 1
ATOM 567 O O . TYR A 1 71 ? -8.714 6.762 6.442 1.00 88.44 71 TYR A O 1
ATOM 575 N N . LEU A 1 72 ? -10.947 7.082 6.408 1.00 88.06 72 LEU A N 1
ATOM 576 C CA . LEU A 1 72 ? -10.941 8.133 5.380 1.00 88.06 72 LEU A CA 1
ATOM 577 C C . LEU A 1 72 ? -10.099 9.345 5.790 1.00 88.06 72 LEU A C 1
ATOM 579 O O . LEU A 1 72 ? -9.349 9.875 4.973 1.00 88.06 72 LEU A O 1
ATOM 583 N N . LYS A 1 73 ? -10.214 9.777 7.051 1.00 86.00 73 LYS A N 1
ATOM 584 C CA . LYS A 1 73 ? -9.520 10.966 7.564 1.00 86.00 73 LYS A CA 1
ATOM 585 C C . LYS A 1 73 ? -8.020 10.747 7.766 1.00 86.00 73 LYS A C 1
ATOM 587 O O . LYS A 1 73 ? -7.256 11.703 7.690 1.00 86.00 73 LYS A O 1
ATOM 592 N N . THR A 1 74 ? -7.606 9.520 8.070 1.00 83.44 74 THR A N 1
ATOM 593 C CA . THR A 1 74 ? -6.234 9.236 8.508 1.00 83.44 74 THR A CA 1
ATOM 594 C C . THR A 1 74 ? -5.363 8.623 7.416 1.00 83.44 74 THR A C 1
ATOM 596 O O . THR A 1 74 ? -4.285 9.145 7.154 1.00 83.44 74 THR A O 1
ATOM 599 N N . TRP A 1 75 ? -5.803 7.534 6.775 1.00 84.69 75 TRP A N 1
ATOM 600 C CA . TRP A 1 75 ? -4.903 6.689 5.971 1.00 84.69 75 TRP A CA 1
ATOM 601 C C . TRP A 1 75 ? -5.374 6.409 4.557 1.00 84.69 75 TRP A C 1
ATOM 603 O O . TRP A 1 75 ? -4.539 6.159 3.692 1.00 84.69 75 TRP A O 1
ATOM 613 N N . PHE A 1 76 ? -6.675 6.508 4.293 1.00 87.62 76 PHE A N 1
ATOM 614 C CA . PHE A 1 76 ? -7.226 6.196 2.979 1.00 87.62 76 PHE A CA 1
ATOM 615 C C . PHE A 1 76 ? -6.528 6.941 1.837 1.00 87.62 76 PHE A C 1
ATOM 617 O O . PHE A 1 76 ? -6.218 6.329 0.824 1.00 87.62 76 PHE A O 1
ATOM 624 N N . VAL A 1 77 ? -6.241 8.238 1.996 1.00 87.25 77 VAL A N 1
ATOM 625 C CA . VAL A 1 77 ? -5.605 9.047 0.940 1.00 87.25 77 VAL A CA 1
ATOM 626 C C . VAL A 1 77 ? -4.195 8.543 0.619 1.00 87.25 77 VAL A C 1
ATOM 628 O O . VAL A 1 77 ? -3.838 8.419 -0.551 1.00 87.25 77 VAL A O 1
ATOM 631 N N . ILE A 1 78 ? -3.411 8.216 1.649 1.00 87.81 78 ILE A N 1
ATOM 632 C CA . ILE A 1 78 ? -2.052 7.678 1.501 1.00 87.81 78 ILE A CA 1
ATOM 633 C C . ILE A 1 78 ? -2.116 6.307 0.827 1.00 87.81 78 ILE A C 1
ATOM 635 O O . ILE A 1 78 ? -1.377 6.040 -0.121 1.00 87.81 78 ILE A O 1
ATOM 639 N N . ASP A 1 79 ? -3.033 5.458 1.285 1.00 87.00 79 ASP A N 1
ATOM 640 C CA . ASP A 1 79 ? -3.197 4.104 0.776 1.00 87.00 79 ASP A CA 1
ATOM 641 C C . ASP A 1 79 ? -3.647 4.117 -0.692 1.00 87.00 79 ASP A C 1
ATOM 643 O O . ASP A 1 79 ? -3.049 3.428 -1.520 1.00 87.00 79 ASP A O 1
ATOM 647 N N . LEU A 1 80 ? -4.621 4.966 -1.032 1.00 86.88 80 LEU A N 1
ATOM 648 C CA . LEU A 1 80 ? -5.130 5.154 -2.387 1.00 86.88 80 LEU A CA 1
ATOM 649 C C . LEU A 1 80 ? -4.035 5.646 -3.336 1.00 86.88 80 LEU A C 1
ATOM 651 O O . LEU A 1 80 ? -3.818 5.025 -4.373 1.00 86.88 80 LEU A O 1
ATOM 655 N N . LEU A 1 81 ? -3.315 6.714 -2.970 1.00 86.38 81 LEU A N 1
ATOM 656 C CA . LEU A 1 81 ? -2.205 7.236 -3.775 1.00 86.38 81 LEU A CA 1
ATOM 657 C C . LEU A 1 81 ? -1.126 6.177 -3.984 1.00 86.38 81 LEU A C 1
ATOM 659 O O . LEU A 1 81 ? -0.631 5.994 -5.092 1.00 86.38 81 LEU A O 1
ATOM 663 N N . SER A 1 82 ? -0.796 5.430 -2.934 1.00 85.69 82 SER A N 1
ATOM 664 C CA . SER A 1 82 ? 0.223 4.395 -3.026 1.00 85.69 82 SER A CA 1
ATOM 665 C C . SER A 1 82 ? -0.183 3.220 -3.917 1.00 85.69 82 SER A C 1
ATOM 667 O O . SER A 1 82 ? 0.712 2.519 -4.376 1.00 85.69 82 SER A O 1
ATOM 669 N N . CYS A 1 83 ? -1.479 2.991 -4.171 1.00 82.62 83 CYS A N 1
ATOM 670 C CA . CYS A 1 83 ? -2.014 1.866 -4.955 1.00 82.62 83 CYS A CA 1
ATOM 671 C C . CYS A 1 83 ? -2.392 2.218 -6.399 1.00 82.62 83 CYS A C 1
ATOM 673 O O . CYS A 1 83 ? -2.890 1.354 -7.118 1.00 82.62 83 CYS A O 1
ATOM 675 N N . LEU A 1 84 ? -2.166 3.458 -6.839 1.00 82.19 84 LEU A N 1
ATOM 676 C CA . LEU A 1 84 ? -2.498 3.858 -8.203 1.00 82.19 84 LEU A CA 1
ATOM 677 C C . LEU A 1 84 ? -1.639 3.103 -9.239 1.00 82.19 84 LEU A C 1
ATOM 679 O O . LEU A 1 84 ? -0.413 3.039 -9.092 1.00 82.19 84 LEU A O 1
ATOM 683 N N . PRO A 1 85 ? -2.249 2.568 -10.315 1.00 78.94 85 PRO A N 1
ATOM 684 C CA . PRO A 1 85 ? -1.536 1.839 -11.357 1.00 78.94 85 PRO A CA 1
ATOM 685 C C . PRO A 1 85 ? -0.866 2.808 -12.348 1.00 78.94 85 PRO A C 1
ATOM 687 O O . PRO A 1 85 ? -1.265 2.919 -13.508 1.00 78.94 85 PRO A O 1
ATOM 690 N N . TYR A 1 86 ? 0.169 3.520 -11.891 1.00 78.06 86 TYR A N 1
ATOM 691 C CA . TYR A 1 86 ? 0.906 4.515 -12.690 1.00 78.06 86 TYR A CA 1
ATOM 692 C C . TYR A 1 86 ? 1.483 3.938 -13.996 1.00 78.06 86 TYR A C 1
ATOM 694 O O . TYR A 1 86 ? 1.557 4.637 -15.003 1.00 78.06 86 TYR A O 1
ATOM 702 N N . ASP A 1 87 ? 1.849 2.653 -13.987 1.00 72.75 87 AS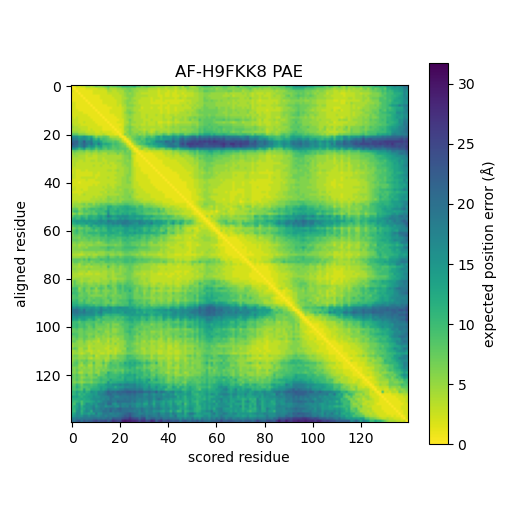P A N 1
ATOM 703 C CA . ASP A 1 87 ? 2.364 1.918 -15.150 1.00 72.75 87 ASP A CA 1
ATOM 704 C C . ASP A 1 87 ? 1.334 1.777 -16.273 1.00 72.75 87 ASP A C 1
ATOM 706 O O . ASP A 1 87 ? 1.663 1.922 -17.447 1.00 72.75 87 ASP A O 1
ATOM 710 N N . ILE A 1 88 ? 0.079 1.522 -15.901 1.00 74.06 88 ILE A N 1
ATOM 711 C CA . ILE A 1 88 ? -1.035 1.379 -16.838 1.00 74.06 88 ILE A CA 1
ATOM 712 C C . ILE A 1 88 ? -1.362 2.751 -17.428 1.00 74.06 88 ILE A C 1
ATOM 714 O O . ILE A 1 88 ? -1.445 2.884 -18.642 1.00 74.06 88 ILE A O 1
ATOM 718 N N . ILE A 1 89 ? -1.462 3.788 -16.593 1.00 74.75 89 ILE A N 1
ATOM 719 C CA . ILE A 1 89 ? -1.761 5.155 -17.052 1.00 74.75 89 ILE A CA 1
ATOM 720 C C . ILE A 1 89 ? -0.744 5.599 -18.117 1.00 74.75 89 ILE A C 1
ATOM 722 O O . ILE A 1 89 ? -1.139 5.996 -19.209 1.00 74.75 89 ILE A O 1
ATOM 726 N N . ASN A 1 90 ? 0.553 5.407 -17.855 1.00 73.06 90 ASN A N 1
ATOM 727 C CA . ASN A 1 90 ? 1.623 5.760 -18.793 1.00 73.06 90 ASN A CA 1
ATOM 728 C C . ASN A 1 90 ? 1.663 4.898 -20.073 1.00 73.06 90 ASN A C 1
ATOM 730 O O . ASN A 1 90 ? 2.262 5.302 -21.062 1.00 73.06 90 ASN A O 1
ATOM 734 N N . ALA A 1 91 ? 1.091 3.690 -20.051 1.00 69.50 91 ALA A N 1
ATOM 735 C CA . ALA A 1 91 ? 1.048 2.800 -21.213 1.00 69.50 91 ALA A CA 1
ATOM 736 C C . ALA A 1 91 ? -0.154 3.072 -22.136 1.00 69.50 91 ALA A C 1
ATOM 738 O O . ALA A 1 91 ? -0.067 2.831 -23.339 1.00 69.50 91 ALA A O 1
ATOM 739 N N . PHE A 1 92 ? -1.279 3.532 -21.581 1.00 70.31 92 PHE A N 1
ATOM 740 C CA . PHE A 1 92 ? -2.506 3.822 -22.336 1.00 70.31 92 PHE A CA 1
ATOM 741 C C . PHE A 1 92 ? -2.509 5.226 -22.937 1.00 70.31 92 PHE A C 1
ATOM 743 O O . PHE A 1 92 ? -3.024 5.453 -24.033 1.00 70.31 92 PHE A O 1
ATOM 750 N N . GLU A 1 93 ? -1.950 6.173 -22.203 1.00 67.75 93 GLU A N 1
ATOM 751 C CA . GLU A 1 93 ? -1.832 7.558 -22.603 1.00 67.75 93 GLU A CA 1
ATOM 752 C C . GLU A 1 93 ? -0.483 7.638 -23.338 1.00 67.75 93 GLU A C 1
ATOM 754 O O . GLU A 1 93 ? 0.552 7.372 -22.744 1.00 67.75 93 GLU A O 1
ATOM 759 N N . ASN A 1 94 ? -0.459 7.864 -24.658 1.00 64.44 94 ASN A N 1
ATOM 760 C CA . ASN A 1 94 ? 0.794 8.001 -25.423 1.00 64.44 94 ASN A CA 1
ATOM 761 C C . ASN A 1 94 ? 1.476 9.328 -25.038 1.00 64.44 94 ASN A C 1
ATOM 763 O O . ASN A 1 94 ? 1.486 10.275 -25.823 1.00 64.44 94 ASN A O 1
ATOM 767 N N . VAL A 1 95 ? 1.933 9.436 -23.790 1.00 67.81 95 VAL A N 1
ATOM 768 C CA . VAL A 1 95 ? 2.386 10.688 -23.186 1.00 67.81 95 VAL A CA 1
ATOM 769 C C . VAL A 1 95 ? 3.807 11.008 -23.620 1.00 67.81 95 VAL A C 1
ATOM 771 O O . VAL A 1 95 ? 4.646 10.113 -23.747 1.00 67.81 95 VAL A O 1
ATOM 774 N N . ASP A 1 96 ? 4.084 12.300 -23.797 1.00 78.06 96 ASP A N 1
ATOM 775 C CA . ASP A 1 96 ? 5.416 12.814 -24.109 1.00 78.06 96 ASP A CA 1
ATOM 776 C C . ASP A 1 96 ? 6.488 12.236 -23.169 1.00 78.06 96 ASP A C 1
ATOM 778 O O . ASP A 1 96 ? 6.258 12.047 -21.968 1.00 78.06 96 ASP A O 1
ATOM 782 N N . GLU A 1 97 ? 7.702 12.016 -23.689 1.00 72.25 97 GLU A N 1
ATOM 783 C CA . GLU A 1 97 ? 8.817 11.406 -22.942 1.00 72.25 97 GLU A CA 1
ATOM 784 C C . GLU A 1 97 ? 9.110 12.117 -21.607 1.00 72.25 97 GLU A C 1
ATOM 786 O O . GLU A 1 97 ? 9.443 11.472 -20.607 1.00 72.25 97 GLU A O 1
ATOM 791 N N . GLY A 1 98 ? 8.931 13.443 -21.564 1.00 75.19 98 GLY A N 1
ATOM 792 C CA . GLY A 1 98 ? 9.075 14.236 -20.344 1.00 75.19 98 GLY A CA 1
ATOM 793 C C . GLY A 1 98 ? 8.066 13.841 -19.262 1.00 75.19 98 GLY A C 1
ATOM 794 O O . GLY A 1 98 ? 8.454 13.620 -18.115 1.00 75.19 98 GLY A O 1
ATOM 795 N N . ILE A 1 99 ? 6.794 13.670 -19.624 1.00 76.00 99 ILE A N 1
ATOM 796 C CA . ILE A 1 99 ? 5.722 13.311 -18.687 1.00 76.00 99 ILE A CA 1
ATOM 797 C C . ILE A 1 99 ? 5.835 11.835 -18.271 1.00 76.00 99 ILE A C 1
ATOM 799 O O . ILE A 1 99 ? 5.691 11.518 -17.089 1.00 76.00 99 ILE A O 1
ATOM 803 N N . SER A 1 100 ? 6.214 10.949 -19.194 1.00 75.69 100 SER A N 1
ATOM 804 C CA . SER A 1 100 ? 6.501 9.536 -18.901 1.00 75.69 100 SER A CA 1
ATOM 805 C C . SER A 1 100 ? 7.605 9.370 -17.846 1.00 75.69 100 SER A C 1
ATOM 807 O O . SER A 1 100 ? 7.492 8.560 -16.920 1.00 75.69 100 SER A O 1
ATOM 809 N N . SER A 1 101 ? 8.648 10.208 -17.901 1.00 75.12 101 SER A N 1
ATOM 810 C CA . SER A 1 101 ? 9.713 10.213 -16.889 1.00 75.12 101 SER A CA 1
ATOM 811 C C . SER A 1 101 ? 9.232 10.657 -15.496 1.00 75.12 101 SER A C 1
ATOM 813 O O . SER A 1 101 ? 9.668 10.100 -14.479 1.00 75.12 101 SER A O 1
ATOM 815 N N . LEU A 1 102 ? 8.287 11.605 -15.435 1.00 78.50 102 LEU A N 1
ATOM 816 C CA . LEU A 1 102 ? 7.659 12.049 -14.189 1.00 78.50 102 LEU A CA 1
ATOM 817 C C . LEU A 1 102 ? 6.777 10.945 -13.600 1.00 78.50 102 LEU A C 1
ATOM 819 O O . LEU A 1 102 ? 6.920 10.629 -12.420 1.00 78.50 102 LEU A O 1
ATOM 823 N N . PHE A 1 103 ? 5.946 10.287 -14.414 1.00 77.50 103 PHE A N 1
ATOM 824 C CA . PHE A 1 103 ? 5.144 9.138 -13.974 1.00 77.50 103 PHE A CA 1
ATOM 825 C C . PHE A 1 103 ? 6.009 7.975 -13.489 1.00 77.50 103 PHE A C 1
ATOM 827 O O . PHE A 1 103 ? 5.710 7.365 -12.460 1.00 77.50 103 PHE A O 1
ATOM 834 N N . SER A 1 104 ? 7.132 7.708 -14.161 1.00 76.81 104 SER A N 1
ATOM 835 C CA . SER A 1 104 ? 8.092 6.707 -13.691 1.00 76.81 104 SER A CA 1
ATOM 836 C C . SER A 1 104 ? 8.714 7.080 -12.345 1.00 76.81 104 SER A C 1
ATOM 838 O O . SER A 1 104 ? 9.013 6.192 -11.550 1.00 76.81 104 SER A O 1
ATOM 840 N N . SER A 1 105 ? 8.899 8.371 -12.071 1.00 80.19 105 SER A N 1
ATOM 841 C CA . SER A 1 105 ? 9.430 8.849 -10.791 1.00 80.19 105 SER A CA 1
ATOM 842 C C . SER A 1 105 ? 8.370 8.800 -9.690 1.00 80.19 105 SER A C 1
ATOM 844 O O . SER A 1 105 ? 8.682 8.430 -8.563 1.00 80.19 105 SER A O 1
ATOM 846 N N . LEU A 1 106 ? 7.099 9.066 -10.014 1.00 82.00 106 LEU A N 1
ATOM 847 C CA . LEU A 1 106 ? 5.965 8.943 -9.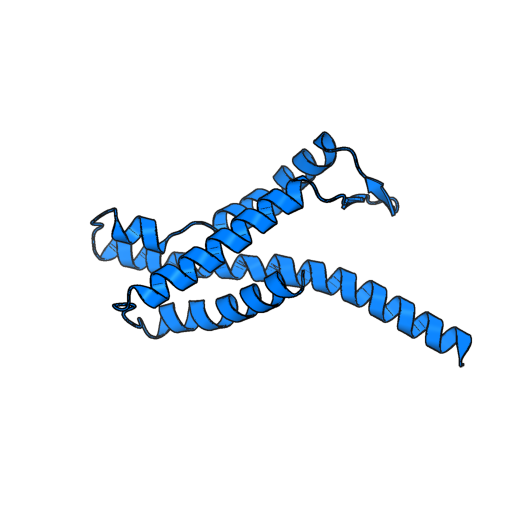088 1.00 82.00 106 LEU A CA 1
ATOM 848 C C . LEU A 1 106 ? 5.759 7.515 -8.566 1.00 82.00 106 LEU A C 1
ATOM 850 O O . LEU A 1 106 ? 5.141 7.338 -7.519 1.00 82.00 106 LEU A O 1
ATOM 854 N N . LYS A 1 107 ? 6.351 6.494 -9.198 1.00 81.44 107 LYS A N 1
ATOM 855 C CA . LYS A 1 107 ? 6.367 5.120 -8.667 1.00 81.44 107 LYS A CA 1
ATOM 856 C C . LYS A 1 107 ? 6.902 5.034 -7.237 1.00 81.44 107 LYS A C 1
ATOM 858 O O . LYS A 1 107 ? 6.483 4.146 -6.498 1.00 81.44 107 LYS A O 1
ATOM 863 N N . VAL A 1 108 ? 7.770 5.960 -6.812 1.00 82.25 108 VAL A N 1
ATOM 864 C CA . VAL A 1 108 ? 8.279 6.011 -5.428 1.00 82.25 108 VAL A CA 1
ATOM 865 C C . VAL A 1 108 ? 7.177 6.245 -4.391 1.00 82.25 108 VAL A C 1
ATOM 867 O O . VAL A 1 108 ? 7.354 5.875 -3.236 1.00 82.25 108 VAL A O 1
ATOM 870 N N . VAL A 1 109 ? 6.010 6.765 -4.786 1.00 86.44 109 VAL A N 1
ATOM 871 C CA . VAL A 1 109 ? 4.825 6.895 -3.918 1.00 86.44 109 VAL A CA 1
ATOM 872 C C . VAL A 1 109 ? 4.360 5.523 -3.404 1.00 86.44 109 VAL A C 1
ATOM 874 O O . VAL A 1 109 ? 3.815 5.433 -2.303 1.00 86.44 109 VAL A O 1
ATOM 877 N N . ARG A 1 110 ? 4.666 4.422 -4.113 1.00 85.25 110 ARG A N 1
ATOM 878 C CA . ARG A 1 110 ? 4.439 3.049 -3.620 1.00 85.25 110 ARG A CA 1
ATOM 879 C C . ARG A 1 110 ? 5.190 2.764 -2.309 1.00 85.25 110 ARG A C 1
ATOM 881 O O . ARG A 1 110 ? 4.724 1.949 -1.518 1.00 85.25 110 ARG A O 1
ATOM 888 N N . LEU A 1 111 ? 6.296 3.460 -2.021 1.00 84.56 111 LEU A N 1
ATOM 889 C CA . LEU A 1 111 ? 7.038 3.311 -0.761 1.00 84.56 111 LEU A CA 1
ATOM 890 C C . LEU A 1 111 ? 6.253 3.810 0.456 1.00 84.56 111 LEU A C 1
ATOM 892 O O . LEU A 1 111 ? 6.525 3.361 1.567 1.00 84.56 111 LEU A O 1
ATOM 896 N N . LEU A 1 112 ? 5.230 4.653 0.274 1.00 86.12 112 LEU A N 1
ATOM 897 C CA . LEU A 1 112 ? 4.345 5.064 1.370 1.00 86.12 112 LEU A CA 1
ATOM 898 C C . LEU A 1 112 ? 3.632 3.867 2.026 1.00 86.12 112 LEU A C 1
ATOM 900 O O . LEU A 1 112 ? 3.280 3.934 3.205 1.00 86.12 112 LEU A O 1
ATOM 904 N N . ARG A 1 113 ? 3.508 2.731 1.317 1.00 83.62 113 ARG A N 1
ATOM 905 C CA . ARG A 1 113 ? 3.002 1.462 1.870 1.00 83.62 113 ARG A CA 1
ATOM 906 C C . ARG A 1 113 ? 3.840 0.970 3.060 1.00 83.62 113 ARG A C 1
ATOM 908 O O . ARG A 1 113 ? 3.287 0.346 3.965 1.00 83.62 113 ARG A O 1
ATOM 915 N N . LEU A 1 114 ? 5.135 1.304 3.127 1.00 82.62 114 LEU A N 1
ATOM 916 C CA . LEU A 1 114 ? 5.997 0.982 4.276 1.00 82.62 114 LEU A CA 1
ATOM 917 C C . LEU A 1 114 ? 5.523 1.651 5.569 1.00 82.62 114 LEU A C 1
ATOM 919 O O . LEU A 1 114 ? 5.644 1.057 6.637 1.00 82.62 114 LEU A O 1
ATOM 923 N N . GLY A 1 115 ? 4.900 2.831 5.485 1.00 82.06 115 GLY A N 1
ATOM 924 C CA . GLY A 1 115 ? 4.292 3.486 6.647 1.00 82.06 115 GLY A CA 1
ATOM 925 C C . GLY A 1 115 ? 3.171 2.653 7.282 1.00 82.06 115 GLY A C 1
ATOM 926 O O . GLY A 1 115 ? 2.919 2.746 8.482 1.00 82.06 115 GLY A O 1
ATOM 927 N N . ARG A 1 116 ? 2.519 1.775 6.508 1.00 78.31 116 ARG A N 1
ATOM 928 C CA . ARG A 1 116 ? 1.531 0.818 7.032 1.00 78.31 116 ARG A CA 1
ATOM 929 C C . ARG A 1 116 ? 2.208 -0.317 7.794 1.00 78.31 116 ARG A C 1
ATOM 931 O O . ARG A 1 116 ? 1.715 -0.721 8.843 1.00 78.31 116 ARG A O 1
ATOM 938 N N . VAL A 1 117 ? 3.337 -0.809 7.279 1.00 78.38 117 VAL A N 1
ATOM 939 C CA . VAL A 1 117 ? 4.137 -1.852 7.938 1.00 78.38 117 VAL A CA 1
ATOM 940 C C . VAL A 1 117 ? 4.690 -1.338 9.260 1.00 78.38 117 VAL A C 1
ATOM 942 O O . VAL A 1 117 ? 4.572 -2.048 10.249 1.00 78.38 117 VAL A O 1
ATOM 945 N N . ALA A 1 118 ? 5.198 -0.103 9.300 1.00 79.88 118 ALA A N 1
ATOM 946 C CA . ALA A 1 118 ? 5.691 0.520 10.528 1.00 79.88 118 ALA A CA 1
ATOM 947 C C . ALA A 1 118 ? 4.628 0.519 11.640 1.00 79.88 118 ALA A C 1
ATOM 949 O O . ALA A 1 118 ? 4.890 0.051 12.738 1.00 79.88 118 ALA A O 1
ATOM 950 N N . ARG A 1 119 ? 3.384 0.905 11.329 1.00 75.19 119 ARG A N 1
ATOM 951 C CA . ARG A 1 119 ? 2.290 0.882 12.315 1.00 75.19 119 ARG A CA 1
ATOM 952 C C . ARG A 1 119 ? 1.883 -0.515 12.763 1.00 75.19 119 ARG A C 1
ATOM 954 O O . ARG A 1 119 ? 1.598 -0.723 13.937 1.00 75.19 119 ARG A O 1
ATOM 961 N N . LYS A 1 120 ? 1.808 -1.473 11.830 1.00 74.25 120 LYS A N 1
ATOM 962 C CA . LYS A 1 120 ? 1.531 -2.870 12.199 1.00 74.25 120 LYS A CA 1
ATOM 963 C C . LYS A 1 120 ? 2.650 -3.400 13.096 1.00 74.25 120 LYS A C 1
ATOM 965 O O . LYS A 1 120 ? 2.362 -4.088 14.066 1.00 74.25 120 LYS A O 1
ATOM 970 N N . LEU A 1 121 ? 3.900 -3.047 12.796 1.00 78.12 121 LEU A N 1
ATOM 971 C CA . LEU A 1 121 ? 5.068 -3.422 13.582 1.00 78.12 121 LEU A CA 1
ATOM 972 C C . LEU A 1 121 ? 5.032 -2.821 14.989 1.00 78.12 121 LEU A C 1
ATOM 974 O O . LEU A 1 121 ? 5.263 -3.575 15.923 1.00 78.12 121 LEU A O 1
ATOM 978 N N . ASP A 1 122 ? 4.679 -1.543 15.157 1.00 77.94 122 ASP A N 1
ATOM 979 C CA . ASP A 1 122 ? 4.517 -0.928 16.487 1.00 77.94 122 ASP A CA 1
ATOM 980 C C . ASP A 1 122 ? 3.524 -1.721 17.348 1.00 77.94 122 ASP A C 1
ATOM 982 O O . ASP A 1 122 ? 3.811 -2.060 18.494 1.00 77.94 122 ASP A O 1
ATOM 986 N N . HIS A 1 123 ? 2.402 -2.131 16.755 1.00 74.56 123 HIS A N 1
ATOM 987 C CA . HIS A 1 123 ? 1.409 -2.962 17.431 1.00 74.56 123 HIS A CA 1
ATOM 988 C C . HIS A 1 123 ? 1.945 -4.367 17.772 1.00 74.56 123 HIS A C 1
ATOM 990 O O . HIS A 1 123 ? 1.750 -4.857 18.883 1.00 74.56 123 HIS A O 1
ATOM 996 N N . TYR A 1 124 ? 2.672 -5.022 16.853 1.00 76.44 124 TYR A N 1
ATOM 997 C CA . TYR A 1 124 ? 3.326 -6.311 17.130 1.00 76.44 124 TYR A CA 1
ATOM 998 C C . TYR A 1 124 ? 4.416 -6.202 18.208 1.00 76.44 124 TYR A C 1
ATOM 1000 O O . TYR A 1 124 ? 4.585 -7.135 18.996 1.00 76.44 124 TYR A O 1
ATOM 1008 N N . LEU A 1 125 ? 5.149 -5.087 18.256 1.00 76.75 125 LEU A N 1
ATOM 1009 C CA . LEU A 1 125 ? 6.186 -4.820 19.251 1.00 76.75 125 LEU A CA 1
ATOM 1010 C C . LEU A 1 125 ? 5.590 -4.588 20.641 1.00 76.75 125 LEU A C 1
ATOM 1012 O O . LEU A 1 125 ? 6.142 -5.113 21.606 1.00 76.75 125 LEU A O 1
ATOM 1016 N N . GLU A 1 126 ? 4.455 -3.892 20.756 1.00 77.00 126 GLU A N 1
ATOM 1017 C CA . GLU A 1 126 ? 3.728 -3.755 22.028 1.00 77.00 126 GLU A CA 1
ATOM 1018 C C . GLU A 1 126 ? 3.307 -5.119 22.590 1.00 77.00 126 GLU A C 1
ATOM 1020 O O . GLU A 1 126 ? 3.564 -5.407 23.762 1.00 77.00 126 GLU A O 1
ATOM 1025 N N . TYR A 1 127 ? 2.741 -6.004 21.760 1.00 78.00 127 TYR A N 1
ATOM 1026 C CA . TYR A 1 127 ? 2.419 -7.369 22.192 1.00 78.00 127 TYR A CA 1
ATOM 1027 C C . TYR A 1 127 ? 3.665 -8.182 22.546 1.00 78.00 127 TYR A C 1
ATOM 1029 O O . TYR A 1 127 ? 3.665 -8.895 23.548 1.00 78.00 127 TYR A O 1
ATOM 1037 N N . GLY A 1 128 ? 4.733 -8.076 21.751 1.00 78.38 128 GLY A N 1
ATOM 1038 C CA . GLY A 1 128 ? 5.996 -8.768 22.015 1.00 78.38 128 GLY A CA 1
ATOM 1039 C C . GLY A 1 128 ? 6.629 -8.339 23.339 1.00 78.38 128 GLY A C 1
ATOM 1040 O O . GLY A 1 128 ? 7.041 -9.189 24.129 1.00 78.38 128 GLY A O 1
ATOM 1041 N N . ALA A 1 129 ? 6.645 -7.035 23.620 1.00 80.81 129 ALA A N 1
ATOM 1042 C CA . ALA A 1 129 ? 7.124 -6.482 24.881 1.00 80.81 129 ALA A CA 1
ATOM 1043 C C . ALA A 1 129 ? 6.242 -6.917 26.061 1.00 80.81 129 ALA A C 1
ATOM 1045 O O . ALA A 1 129 ? 6.772 -7.346 27.085 1.00 80.81 129 ALA A O 1
ATOM 1046 N N . ALA A 1 130 ? 4.914 -6.882 25.909 1.00 79.56 130 ALA A N 1
ATOM 1047 C CA . ALA A 1 130 ? 3.983 -7.336 26.941 1.00 79.56 130 ALA A CA 1
ATOM 1048 C C . ALA A 1 130 ? 4.180 -8.823 27.283 1.00 79.56 130 ALA A C 1
ATOM 1050 O O . ALA A 1 130 ? 4.229 -9.182 28.458 1.00 79.56 130 ALA A O 1
ATOM 1051 N N . VAL A 1 131 ? 4.357 -9.683 26.273 1.00 81.88 131 VAL A N 1
ATOM 1052 C CA . VAL A 1 131 ? 4.647 -11.113 26.468 1.00 81.88 131 VAL A CA 1
ATOM 1053 C C . VAL A 1 131 ? 5.999 -11.313 27.152 1.00 81.88 131 VAL A C 1
ATOM 1055 O O . VAL A 1 131 ? 6.093 -12.127 28.068 1.00 81.88 131 VAL A O 1
ATOM 1058 N N . LEU A 1 132 ? 7.033 -10.564 26.757 1.00 83.62 132 LEU A N 1
ATOM 1059 C CA . LEU A 1 132 ? 8.358 -10.646 27.377 1.00 83.62 132 LEU A CA 1
ATOM 1060 C C . LEU A 1 132 ? 8.312 -10.253 28.861 1.00 83.62 132 LEU A C 1
ATOM 1062 O O . LEU A 1 132 ? 8.864 -10.966 29.693 1.00 83.62 132 LEU A O 1
ATOM 1066 N N . VAL A 1 133 ? 7.606 -9.171 29.202 1.00 84.56 133 VAL A N 1
ATOM 1067 C CA . VAL A 1 133 ? 7.384 -8.751 30.596 1.00 84.56 133 VAL A CA 1
ATOM 1068 C C . VAL A 1 133 ? 6.644 -9.834 31.379 1.00 84.56 133 VAL A C 1
ATOM 1070 O O . VAL A 1 133 ? 7.062 -10.182 32.478 1.00 84.56 133 VAL A O 1
ATOM 1073 N N . LEU A 1 134 ? 5.587 -10.415 30.809 1.00 83.62 134 LEU A N 1
ATOM 1074 C CA . LEU A 1 134 ? 4.807 -11.470 31.460 1.00 83.62 134 LEU A CA 1
ATOM 1075 C C . LEU A 1 134 ? 5.660 -12.726 31.708 1.00 83.62 134 LEU A C 1
ATOM 1077 O O . LEU A 1 134 ? 5.619 -13.286 32.800 1.00 83.62 134 LEU A O 1
ATOM 1081 N N . LEU A 1 135 ? 6.489 -13.126 30.739 1.00 86.88 135 LEU A N 1
ATOM 1082 C CA . LEU A 1 135 ? 7.440 -14.230 30.898 1.00 86.88 135 LEU A CA 1
ATOM 1083 C C . LEU A 1 135 ? 8.471 -13.939 31.992 1.00 86.88 135 LEU A C 1
ATOM 1085 O O . LEU A 1 135 ? 8.728 -14.810 32.818 1.00 86.88 135 LEU A O 1
ATOM 1089 N N . VAL A 1 136 ? 9.017 -12.722 32.044 1.00 91.50 136 VAL A N 1
ATOM 1090 C CA . VAL A 1 136 ? 9.931 -12.309 33.119 1.00 91.50 136 VAL A CA 1
ATOM 1091 C C . VAL A 1 136 ? 9.228 -12.332 34.479 1.00 91.50 136 VAL A C 1
ATOM 1093 O O . VAL A 1 136 ? 9.825 -12.776 35.447 1.00 91.50 136 VAL A O 1
ATOM 1096 N N . CYS A 1 137 ? 7.959 -11.929 34.573 1.00 86.62 137 CYS A N 1
ATOM 1097 C CA . CYS A 1 137 ? 7.203 -11.985 35.829 1.00 86.62 137 CYS A CA 1
ATOM 1098 C C . CYS A 1 137 ? 6.816 -13.408 36.266 1.00 86.62 137 CYS A C 1
ATOM 1100 O O . CYS A 1 137 ? 6.608 -13.634 37.453 1.00 86.62 137 CYS A O 1
ATOM 1102 N N . VAL A 1 138 ? 6.659 -14.348 35.329 1.00 88.69 138 VAL A N 1
ATOM 1103 C CA . VAL A 1 138 ? 6.269 -15.740 35.627 1.00 88.69 138 VAL A CA 1
ATOM 1104 C C . VAL A 1 138 ? 7.481 -16.626 35.925 1.00 88.69 138 VAL A C 1
ATOM 1106 O O . VAL A 1 138 ? 7.368 -17.554 36.724 1.00 88.69 138 VAL A O 1
ATOM 1109 N N . PHE A 1 139 ? 8.621 -16.364 35.283 1.00 84.31 139 PHE A N 1
ATOM 1110 C CA . PHE A 1 139 ? 9.836 -17.180 35.396 1.00 84.31 139 PHE A CA 1
ATOM 1111 C C . PHE A 1 139 ? 10.988 -16.505 36.162 1.00 84.31 139 PHE A C 1
ATOM 1113 O O . PHE A 1 139 ? 12.035 -17.134 36.322 1.00 84.31 139 PHE A O 1
ATOM 1120 N N . GLY A 1 140 ? 10.827 -15.248 36.584 1.00 68.44 140 GLY A N 1
ATOM 1121 C CA . GLY A 1 140 ? 11.822 -14.457 37.320 1.00 68.44 140 GLY A CA 1
ATOM 1122 C C . GLY A 1 140 ? 11.593 -14.392 38.822 1.00 68.44 140 GLY A C 1
ATOM 1123 O O . GLY A 1 140 ? 10.464 -14.678 39.278 1.00 68.44 140 GLY A O 1
#

Radius of gyration: 19.06 Å; Cα contacts (8 Å, |Δi|>4): 87; chains: 1; bounding box: 38×31×63 Å

Solvent-accessible surface area (backbone atoms only — not comparable to full-atom values): 7992 Å² total; per-residue (Å²): 108,70,66,61,51,52,52,48,54,50,49,60,53,48,47,58,50,42,58,74,65,58,58,78,75,81,47,66,67,57,57,52,50,54,50,52,52,37,50,54,52,51,51,49,53,59,48,57,47,72,48,68,48,72,46,97,87,70,48,77,45,75,51,60,67,60,39,36,55,52,40,57,74,72,46,43,64,60,54,51,62,29,49,56,66,54,70,56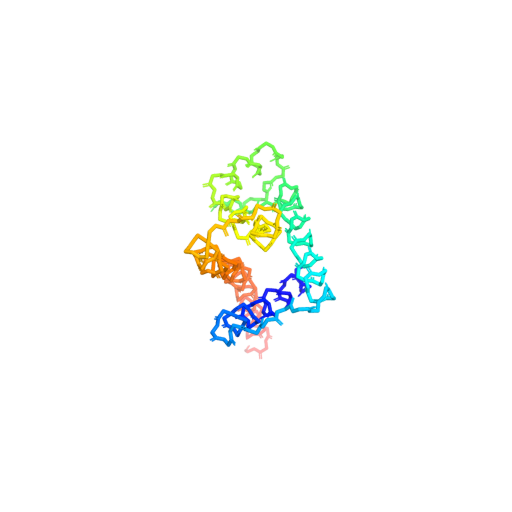,55,58,68,73,42,93,58,56,73,71,57,44,53,51,49,56,54,54,53,61,45,42,51,56,53,52,61,55,51,52,55,53,46,52,56,53,48,53,54,51,50,53,52,51,53,50,49,47,67,73,76,99

InterPro domains:
  IPR003938 Potassium channel, voltage-dependent, EAG/ELK/ERG-like [PR01463] (10-17)
  IPR003938 Potassium channel, voltage-dependent, EAG/ELK/ERG-like [PR01463] (34-44)
  IPR003938 Potassium channel, voltage-dependent, EAG/ELK/ERG-like [PR01463] (45-54)
  IPR003949 Potassium channel, voltage-dependent, EAG [PR01464] (77-85)
  IPR003949 Potassium channel, voltage-dependent, EAG [PR01464] (98-107)
  IPR005821 Ion transport domain [PF00520] (1-131)
  IPR050818 Potassium channel, voltage-dependent, EAG/ELK/ERG-like, animal-type [PTHR10217] (1-139)

Foldseek 3Di:
DVVLVVLLVVLLVVLVVCLVVVPPCPDVVVLVVVLVSLVVLVVVLVVQLQDWDQDPVRDTDRPSVVSNVVCVVPPSVLSVLLSDSLVVVCVVPVDDPVVSNVSSVSNCSVNSSVVVVVVVVVVVVVVVVVVVVVCVVVVD

Nearest PDB structures (foldseek):
  8eow-assembly1_A  TM=8.329E-01  e=4.900E-15  Rattus norvegicus
  7yid-assembly1_A  TM=8.384E-01  e=7.015E-13  Homo sapiens
  6pby-assembly1_A  TM=8.476E-01  e=4.700E-11  Rattus norvegicus
  8wtz-assembly1_B  TM=8.647E-01  e=1.258E-05  Arabidopsis thaliana
  8jet-assembly1_C  TM=8.873E-01  e=3.020E-05  Arabidopsis thaliana

Mean predicted aligned error: 8.0 Å

Organism: Macaca mulatta (NCBI:txid9544)

Secondary structure (DSSP, 8-state):
-HHHHHHHHHHHHHHHHHHHHT-----HHHHHHHHHHHHHHHHHHHHHTTS-EE-TTS-EE--HHHHHHHHIIIIIHHHHHHT--HHHHHHHS---HHHHHHHHHHGGGGGGGHHHHHHHHHHHHHHHHHHHHHHHHHH-

=== Feature glossary ===
Legend for the data blocks above and below:

— What the protein is —

Sequence gives the chain of amino acids in standard one-letter code (A=alanine, C=cysteine, …, Y=tyrosine), read N→C. It is the only feature that is directly encoded by the gene; all structural features are derived from the folded form of this sequence.

The annotation block draws on four external resources. InterPro: which protein families and domains the sequence belongs to. GO: standardized terms for what the protein does, what process it participates in, and where in the cell it acts. CATH: which structural fold it has in the CATH hierarchy. Organism: the species of origin.

— Where its atoms are —

Atomic coordinates in PDBx/mmCIF format — the same representation the Protein Data Bank distributes. Each line of the _atom_site loop places one backbone atom in Cartesian space (units: ångströms, origin: arbitrary).

Six rendered views show the 3D structure from the faces of a cube — i.e. along ±x, ±y, ±z. Rendering representation is drawn randomly per protein from cartoon (secondary-structure ribbons), sticks (backbone bonds), or molecular surface; coloring is either N→C rainbow (blue at the N-terminus through red at the C-terminus) or one color per chain.

— Local backbone conformation —

DSSP 8-state secondary structure assigns each residue one of H (α-helix), G (3₁₀-helix), I (π-helix), E (extended β-strand), B (isolated β-bridge), T (hydrogen-bonded turn), S (bend), or '-' (coil). The assignment is computed from backbone hydrogen-bond geometry via the Kabsch–Sander algorithm.

P-SEA three-state annotation labels each residue as helix, strand, or coil based purely on the geometry of the Cα trace. It serves as a fallback when the full backbone (and thus DSSP) is unavailable.

φ (phi) and ψ (psi) are the two rotatable backbone dihedrals per residue: φ is the C(i-1)–N–Cα–C torsion, ψ is the N–Cα–C–N(i+1) torsion, both in degrees on (−180°, 180°]. α-helical residues cluster near (−60°, −45°); β-strand residues near (−120°, +130°). A Ramachandran plot is simply a scatter of (φ, ψ) for every residue.

— Global shape and packing —

Radius of gyration (Rg) is the root-mean-square distance of Cα atoms from their centroid — a single number for overall size and compactness. A globular domain of N residues has Rg ≈ 2.2·N^0.38 Å; an extended or disordered chain has a much larger Rg. The Cα contact count is the number of residue pairs whose Cα atoms are within 8 Å and are more than four positions apart in sequence — a standard proxy for tertiary packing density. The bounding box is the smallest axis-aligned box enclosing all Cα atoms.

Accessible surface area quantifies burial. A residue with SASA near zero is packed into the hydrophobic core; one with SASA >100 Å² sits on the surface. Computed here via the Shrake–Rupley numerical algorithm with a 1.4 Å probe.

The contact map is a binary N×N matrix image: pixel (i, j) is dark where Cα_i and Cα_j are within 8 Å and |i−j|>4. Because the |i−j|>4 filter removes local helical contacts, off-diagonal stripes parallel to the main diagonal indicate parallel β-sheets; stripes perpendicular to it indicate antiparallel β-sheets. The Ramachandran plot scatters every residue's (φ, ψ) pair against the sterically allowed regions. The PAE heatmap renders the predicted-aligned-error matrix.

— Structural neighborhood —

A 3Di character summarizes, for each residue, the relative orientation of the Cα frame of its nearest spatial neighbor. Because it encodes fold topology rather than chemistry, 3Di alignments detect remote structural similarity that sequence alignment misses.

Structural nearest neighbors (via Foldseek easy-search vs the PDB). Reported per hit: target PDB id, E-value, and alignment TM-score. A TM-score above ~0.5 is the conventional threshold for 'same fold'.

— Confidence and disorder —

For AlphaFold models, the B-factor field carries pLDDT — the model's own estimate of local accuracy on a 0–100 scale. Regions with pLDDT<50 should be treated as essentia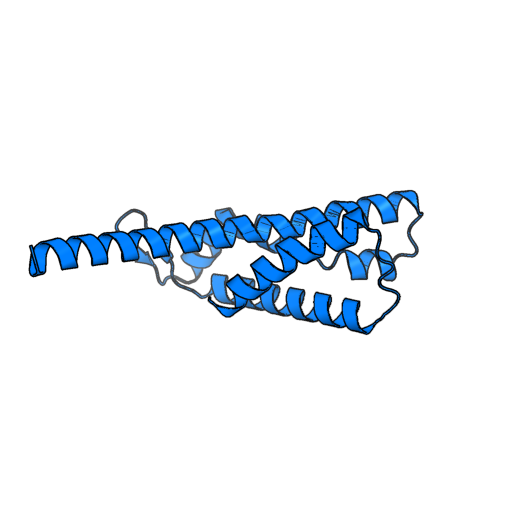lly unmodeled; they often correspond to intrinsically disordered segments.

B-factor (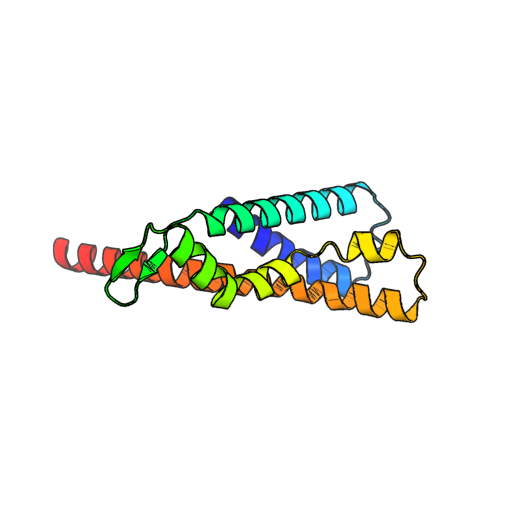Debye–Waller factor) reflects atomic displacement in the crystal lattice. It is an experimental observable (units Å²), not a prediction; low values mean the atom is pinned down, high values mean it moves or is heterogeneous across the crystal.

Predicted Aligned Error (PAE) is an AlphaFold confidence matrix: entry (i, j) is the expected error in the position of residue j, in ångströms, when the prediction is superimposed on the true structure at residue i. Low PAE within a block of residues means that block is internally rigid and well-predicted; high PAE between two blocks means their relative placement is uncertain even if each block individually is confident.